Protein AF-A0A3B8W666-F1 (afdb_monomer_lite)

Secondary structure (DSSP, 8-state):
--------S--EEEEEEEE-SSS-EEEEEEEEEEE-TT-TTEEEEEEEEEEEE--SS--TTS--SEEEEEEEEEEEEEEE-SSS-TT-EEEEEEEEEEEE--STTS--EEEEEEEEEEEEEETTTEEEEEEEEEEEE--TT-SSPPSSGGGGEEEEEEEEEEEEE-

Foldseek 3Di:
DDPPQPPDFWWKWKWWWDADPVFGWIKTKIKIKTARPPDLFKIKIWMWIWIATPHPCDDPLDQDRIKIKTKIKMKGAPDADPPPARQAHKIWIKIWIWIDDDDDPGFTGTKIKIKTWGWDDDPNWKIKIFIWIKMFDQRPVDPDGDPDSSSRTDRDDGGIMIITID

pLDDT: mean 70.95, std 16.14, range [23.66, 93.44]

Sequence (166 aa):
MQYGFTQSGDKIIKLNLYPHFSNPGITIGLEFEKSLGRTIKFSQATRIEYRTITSENPSDNFFGQQNLCLGYAVKYYPFRKQSGKKFQGVFVGIMPSYFVKVRSQYRYGPAIGIPAGYQFVLKSRLTLSLEYTVTFMQNVNNAIPPSNPSDRYFDLFKGFRIGYRF

Structure (mmCIF, N/CA/C/O backbone):
data_AF-A0A3B8W666-F1
#
_entry.id   AF-A0A3B8W666-F1
#
loop_
_atom_site.group_PDB
_atom_site.id
_atom_site.type_symbol
_atom_site.label_atom_id
_atom_site.label_alt_id
_atom_site.label_comp_id
_atom_site.label_asym_id
_atom_site.label_entity_id
_atom_site.label_seq_id
_atom_site.pdbx_PDB_ins_code
_atom_site.Cartn_x
_atom_site.Cartn_y
_atom_site.Cartn_z
_atom_site.occupancy
_atom_site.B_iso_or_equiv
_atom_site.auth_seq_id
_atom_site.auth_comp_id
_atom_site.auth_asym_id
_atom_site.auth_atom_id
_atom_site.pdbx_PDB_model_num
ATOM 1 N N . MET A 1 1 ? -29.722 -11.198 -8.793 1.00 31.55 1 MET A N 1
ATOM 2 C CA . MET A 1 1 ? -28.719 -11.041 -7.716 1.00 31.55 1 MET A CA 1
ATOM 3 C C . MET A 1 1 ? -27.892 -9.808 -8.015 1.00 31.55 1 MET A C 1
ATOM 5 O O . MET A 1 1 ? -27.168 -9.799 -8.999 1.00 31.55 1 MET A O 1
ATOM 9 N N . GLN A 1 2 ? -28.052 -8.749 -7.230 1.00 23.66 2 GLN A N 1
ATOM 10 C CA . GLN A 1 2 ? -27.297 -7.512 -7.394 1.00 23.66 2 GLN A CA 1
ATOM 11 C C . GLN A 1 2 ? -26.172 -7.540 -6.355 1.00 23.66 2 GLN A C 1
ATOM 13 O O . GLN A 1 2 ? -26.424 -7.341 -5.170 1.00 23.66 2 GLN A O 1
ATOM 18 N N . TYR A 1 3 ? -24.936 -7.831 -6.772 1.00 31.38 3 TYR A N 1
ATOM 19 C CA . TYR A 1 3 ? -23.747 -7.667 -5.924 1.00 31.38 3 TYR A CA 1
ATOM 20 C C . TYR A 1 3 ? -23.419 -6.171 -5.803 1.00 31.38 3 TYR A C 1
ATOM 22 O O . TYR A 1 3 ? -22.391 -5.684 -6.263 1.00 31.38 3 TYR A O 1
ATOM 30 N N . GLY A 1 4 ? -24.344 -5.411 -5.220 1.00 25.20 4 GLY A N 1
ATOM 31 C CA . GLY A 1 4 ? -24.111 -4.036 -4.817 1.00 25.20 4 GLY A CA 1
ATOM 32 C C . GLY A 1 4 ? -23.360 -4.061 -3.497 1.00 25.20 4 GLY A C 1
ATOM 33 O O . GLY A 1 4 ? -23.961 -4.295 -2.451 1.00 25.20 4 GLY A O 1
ATOM 34 N N . PHE A 1 5 ? -22.046 -3.841 -3.528 1.00 33.50 5 PHE A N 1
ATOM 35 C CA . PHE A 1 5 ? -21.281 -3.550 -2.319 1.00 33.50 5 PHE A CA 1
ATOM 36 C C . PHE A 1 5 ? -21.893 -2.307 -1.661 1.00 33.50 5 PHE A C 1
ATOM 38 O O . PHE A 1 5 ? -21.611 -1.181 -2.066 1.00 33.50 5 PHE A O 1
ATOM 45 N N . THR A 1 6 ? -22.757 -2.512 -0.665 1.00 32.69 6 THR A N 1
ATOM 46 C CA . THR A 1 6 ? -23.448 -1.452 0.073 1.00 32.69 6 THR A CA 1
ATOM 47 C C . THR A 1 6 ? -22.440 -0.419 0.563 1.00 32.69 6 THR A C 1
ATOM 49 O O . THR A 1 6 ? -21.536 -0.717 1.347 1.00 32.69 6 THR A O 1
ATOM 52 N N . GLN A 1 7 ? -22.595 0.802 0.060 1.00 40.97 7 GLN A N 1
ATOM 53 C CA . GLN A 1 7 ? -21.689 1.934 0.211 1.00 40.97 7 GLN A CA 1
ATOM 54 C C . GLN A 1 7 ? -21.959 2.684 1.528 1.00 40.97 7 GLN A C 1
ATOM 56 O O . GLN A 1 7 ? -22.174 3.890 1.536 1.00 40.97 7 GLN A O 1
ATOM 61 N N . SER A 1 8 ? -21.978 1.966 2.652 1.00 36.72 8 SER A N 1
ATOM 62 C CA . SER A 1 8 ? -22.285 2.526 3.973 1.00 36.72 8 SER A CA 1
ATOM 63 C C . SER A 1 8 ? -21.222 2.097 4.981 1.00 36.72 8 SER A C 1
ATOM 65 O O . SER A 1 8 ? -21.176 0.951 5.429 1.00 36.72 8 SER A O 1
ATOM 67 N N . GLY A 1 9 ? -20.305 3.010 5.289 1.00 52.88 9 GLY A N 1
ATOM 68 C CA . GLY A 1 9 ? -19.257 2.804 6.279 1.00 52.88 9 GLY A CA 1
ATOM 69 C C . GLY A 1 9 ? -18.258 3.952 6.290 1.00 52.88 9 GLY A C 1
ATOM 70 O O . GLY A 1 9 ? -17.999 4.557 5.252 1.00 52.88 9 GLY A O 1
ATOM 71 N N . ASP A 1 10 ? -17.716 4.228 7.476 1.00 61.62 10 ASP A N 1
ATOM 72 C CA . ASP A 1 10 ? -16.641 5.191 7.714 1.00 61.62 10 ASP A CA 1
ATOM 73 C C . ASP A 1 10 ? -15.539 5.082 6.657 1.00 61.62 10 ASP A C 1
ATOM 75 O O . ASP A 1 10 ? -14.984 3.996 6.448 1.00 61.62 10 ASP A O 1
ATOM 79 N N . LYS A 1 11 ? -15.230 6.205 6.007 1.00 71.31 11 LYS A N 1
ATOM 80 C CA . LYS A 1 11 ? -14.199 6.295 4.972 1.00 71.31 11 LYS A CA 1
ATOM 81 C C . LYS A 1 11 ? -12.952 6.932 5.567 1.00 71.31 11 LYS A C 1
ATOM 83 O O . LYS A 1 11 ? -13.031 7.974 6.217 1.00 71.31 11 LYS A O 1
ATOM 88 N N . ILE A 1 12 ? -11.800 6.322 5.325 1.00 75.50 12 ILE A N 1
ATOM 89 C CA . ILE A 1 12 ? -10.497 6.894 5.663 1.00 75.50 12 ILE A CA 1
ATOM 90 C C . ILE A 1 12 ? -9.797 7.240 4.357 1.00 75.50 12 ILE A C 1
ATOM 92 O O . ILE A 1 12 ? -9.604 6.366 3.514 1.00 75.50 12 ILE A O 1
ATOM 96 N N . ILE A 1 13 ? -9.406 8.502 4.209 1.00 81.94 13 ILE A N 1
ATOM 97 C CA . ILE A 1 13 ? -8.508 8.938 3.142 1.00 81.94 13 ILE A CA 1
ATOM 98 C C . ILE A 1 13 ? -7.113 9.023 3.745 1.00 81.94 13 ILE A C 1
ATOM 100 O O . ILE A 1 13 ? -6.913 9.742 4.725 1.00 81.94 13 ILE A O 1
ATOM 104 N N . LYS A 1 14 ? -6.152 8.281 3.196 1.00 81.25 14 LYS A N 1
ATOM 105 C CA . LYS A 1 14 ? -4.755 8.325 3.634 1.00 81.25 14 LYS A CA 1
ATOM 106 C C . LYS A 1 14 ? -3.869 8.920 2.561 1.00 81.25 14 LYS A C 1
ATOM 108 O O . LYS A 1 14 ? -3.981 8.559 1.393 1.00 81.25 14 LYS A O 1
ATOM 113 N N . LEU A 1 15 ? -2.988 9.801 3.008 1.00 79.50 15 LEU A N 1
ATOM 114 C CA . LEU A 1 15 ? -1.837 10.289 2.283 1.00 79.50 15 LEU A CA 1
ATOM 115 C C . LEU A 1 15 ? -0.629 9.455 2.702 1.00 79.50 15 LEU A C 1
ATOM 117 O O . LEU A 1 15 ? -0.295 9.326 3.884 1.00 79.50 15 LEU A O 1
ATOM 121 N N . ASN A 1 16 ? 0.026 8.881 1.707 1.00 71.94 16 ASN A N 1
ATOM 122 C CA . ASN A 1 16 ? 1.246 8.119 1.887 1.00 71.94 16 ASN A CA 1
ATOM 123 C C . ASN A 1 16 ? 2.393 9.018 1.448 1.00 71.94 16 ASN A C 1
ATOM 125 O O . ASN A 1 16 ? 2.387 9.482 0.310 1.00 71.94 16 ASN A O 1
ATOM 129 N N . LEU A 1 17 ? 3.352 9.257 2.338 1.00 67.44 17 LEU A N 1
ATOM 130 C CA . LEU A 1 17 ? 4.607 9.915 2.007 1.00 67.44 17 LEU A CA 1
ATOM 131 C C . LEU A 1 17 ? 5.723 9.016 2.510 1.00 67.44 17 LEU A C 1
ATOM 133 O O . LEU A 1 17 ? 5.858 8.814 3.718 1.00 67.44 17 LEU A O 1
ATOM 137 N N . TYR A 1 18 ? 6.500 8.455 1.594 1.00 68.00 18 TYR A N 1
ATOM 138 C CA . TYR A 1 18 ? 7.610 7.598 1.979 1.00 68.00 18 TYR A CA 1
ATOM 139 C C . TYR A 1 18 ? 8.913 8.014 1.307 1.00 68.00 18 TYR A C 1
ATOM 141 O O . TYR A 1 18 ? 9.021 7.864 0.087 1.00 68.00 18 TYR A O 1
ATOM 149 N N . PRO A 1 19 ? 9.898 8.501 2.083 1.00 60.84 19 PRO A N 1
ATOM 150 C CA . PRO A 1 19 ? 11.265 8.616 1.611 1.00 60.84 19 PRO A CA 1
ATOM 151 C C . PRO A 1 19 ? 11.920 7.229 1.565 1.00 60.84 19 PRO A C 1
ATOM 153 O O . PRO A 1 19 ? 11.949 6.495 2.555 1.00 60.84 19 PRO A O 1
ATOM 156 N N . HIS A 1 20 ? 12.466 6.871 0.407 1.00 57.78 20 HIS A N 1
ATOM 157 C CA . HIS A 1 20 ? 13.279 5.669 0.239 1.00 57.78 20 HIS A CA 1
ATOM 158 C C . HIS A 1 20 ? 14.722 6.009 0.646 1.00 57.78 20 HIS A C 1
ATOM 160 O O . HIS A 1 20 ? 15.407 6.735 -0.063 1.00 57.78 20 HIS A O 1
ATOM 166 N N . PHE A 1 21 ? 15.190 5.527 1.801 1.00 52.78 21 PHE A N 1
ATOM 167 C CA . PHE A 1 21 ? 16.521 5.900 2.320 1.00 52.78 21 PHE A CA 1
ATOM 168 C C . PHE A 1 21 ? 17.678 5.127 1.678 1.00 52.78 21 PHE A C 1
ATOM 170 O O . PHE A 1 21 ? 18.767 5.665 1.534 1.00 52.78 21 PHE A O 1
ATOM 177 N N . SER A 1 22 ? 17.452 3.874 1.276 1.00 53.72 22 SER A N 1
ATOM 178 C CA . SER A 1 22 ? 18.469 3.058 0.598 1.00 53.72 22 SER A CA 1
ATOM 179 C C . SER A 1 22 ? 18.612 3.386 -0.890 1.00 53.72 22 SER A C 1
ATOM 181 O O . SER A 1 22 ? 19.630 3.063 -1.485 1.00 53.72 22 SER A O 1
ATOM 183 N N . ASN A 1 23 ? 17.600 4.018 -1.491 1.00 55.94 23 ASN A N 1
ATOM 184 C CA . ASN A 1 23 ? 17.611 4.508 -2.868 1.00 55.94 23 ASN A CA 1
ATOM 185 C C . ASN A 1 23 ? 16.819 5.815 -2.883 1.00 55.94 23 ASN A C 1
ATOM 187 O O . ASN A 1 23 ? 15.592 5.724 -2.854 1.00 55.94 23 ASN A O 1
ATOM 191 N N . PRO A 1 24 ? 17.469 6.994 -2.872 1.00 61.41 24 PRO A N 1
ATOM 192 C CA . PRO A 1 24 ? 16.786 8.266 -2.660 1.00 61.41 24 PRO A CA 1
ATOM 193 C C . PRO A 1 24 ? 15.604 8.398 -3.620 1.00 61.41 24 PRO A C 1
ATOM 195 O O . PRO A 1 24 ? 15.706 8.103 -4.810 1.00 61.41 24 PRO A O 1
ATOM 198 N N . GLY A 1 25 ? 14.441 8.735 -3.077 1.00 67.88 25 GLY A N 1
ATOM 199 C CA . GLY A 1 25 ? 13.186 8.724 -3.813 1.00 67.88 25 GLY A CA 1
ATOM 200 C C . GLY A 1 25 ? 12.000 8.981 -2.902 1.00 67.88 25 GLY A C 1
ATOM 201 O O . GLY A 1 25 ? 12.114 8.899 -1.677 1.00 67.88 25 GLY A O 1
ATOM 202 N N . ILE A 1 26 ? 10.847 9.262 -3.501 1.00 72.19 26 ILE A N 1
ATOM 203 C CA . ILE A 1 26 ? 9.604 9.499 -2.775 1.00 72.19 26 ILE A CA 1
ATOM 204 C C . ILE A 1 26 ? 8.464 8.684 -3.378 1.00 72.19 26 ILE A C 1
ATOM 206 O O . ILE A 1 26 ? 8.294 8.612 -4.596 1.00 72.19 26 ILE A O 1
ATOM 210 N N . THR A 1 27 ? 7.673 8.056 -2.515 1.00 75.38 27 THR A N 1
ATOM 211 C CA . THR A 1 27 ? 6.349 7.554 -2.886 1.00 75.38 27 THR A CA 1
ATOM 212 C C . THR A 1 27 ? 5.305 8.496 -2.323 1.00 75.38 27 THR A C 1
ATOM 214 O O . THR A 1 27 ? 5.276 8.733 -1.114 1.00 75.38 27 THR A O 1
ATOM 217 N N . ILE A 1 28 ? 4.448 8.999 -3.205 1.00 81.12 28 ILE A N 1
ATOM 218 C CA . ILE A 1 28 ? 3.249 9.752 -2.854 1.00 81.12 28 ILE A CA 1
ATOM 219 C C . ILE A 1 28 ? 2.059 8.883 -3.223 1.00 81.12 28 ILE A C 1
ATOM 221 O O . ILE A 1 28 ? 1.988 8.356 -4.332 1.00 81.12 28 ILE A O 1
ATOM 225 N N . GLY A 1 29 ? 1.120 8.711 -2.302 1.00 82.81 29 GLY A N 1
ATOM 226 C CA . GLY A 1 29 ? -0.045 7.886 -2.575 1.00 82.81 29 GLY A CA 1
ATOM 227 C C . GLY A 1 29 ? -1.304 8.347 -1.877 1.00 82.81 29 GLY A C 1
ATOM 228 O O . GLY A 1 29 ? -1.257 9.009 -0.841 1.00 82.81 29 GLY A O 1
ATOM 229 N N . LEU A 1 30 ? -2.426 7.953 -2.464 1.00 86.44 30 LEU A N 1
ATOM 230 C CA . LEU A 1 30 ? -3.766 8.120 -1.933 1.00 86.44 30 LEU A CA 1
ATOM 231 C C . LEU A 1 30 ? -4.374 6.742 -1.685 1.00 86.44 30 LEU A C 1
ATOM 233 O O . LEU A 1 30 ? -4.376 5.887 -2.570 1.00 86.44 30 LEU A O 1
ATOM 237 N N . GLU A 1 31 ? -4.909 6.531 -0.487 1.00 86.88 31 GLU A N 1
ATOM 238 C CA . GLU A 1 31 ? -5.667 5.333 -0.124 1.00 86.88 31 GLU A CA 1
ATOM 239 C C . GLU A 1 31 ? -7.059 5.717 0.373 1.00 86.88 31 GLU A C 1
ATOM 241 O O . GLU A 1 31 ? -7.192 6.505 1.304 1.00 86.88 31 GLU A O 1
ATOM 246 N N . PHE A 1 32 ? -8.090 5.107 -0.204 1.00 87.69 32 PHE A N 1
ATOM 247 C CA . PHE A 1 32 ? -9.481 5.243 0.217 1.00 87.69 32 PHE A CA 1
ATOM 248 C C . PHE A 1 32 ? -9.937 3.938 0.856 1.00 87.69 32 PHE A C 1
ATOM 250 O O . PHE A 1 32 ? -10.336 3.013 0.150 1.00 87.69 32 PHE A O 1
ATOM 257 N N . GLU A 1 33 ? -9.862 3.853 2.180 1.00 87.19 33 GLU A N 1
ATOM 258 C CA . GLU A 1 33 ? -10.193 2.656 2.951 1.00 87.19 33 GLU A CA 1
ATOM 259 C C . GLU A 1 33 ? -11.608 2.731 3.541 1.00 87.19 33 GLU A C 1
ATOM 261 O O . GLU A 1 33 ? -12.023 3.758 4.081 1.00 87.19 33 GLU A O 1
ATOM 266 N N . LYS A 1 34 ? -12.349 1.623 3.459 1.00 85.62 34 LYS A N 1
ATOM 267 C CA . LYS A 1 34 ? -13.686 1.448 4.048 1.00 85.62 34 LYS A CA 1
ATOM 268 C C . LYS A 1 34 ? -13.855 0.038 4.614 1.00 85.62 34 LYS A C 1
ATOM 270 O O . LYS A 1 34 ? -13.136 -0.884 4.233 1.00 85.62 34 LYS A O 1
ATOM 275 N N . SER A 1 35 ? -14.848 -0.167 5.481 1.00 80.56 35 SER A N 1
ATOM 276 C CA . SER A 1 35 ? -15.186 -1.513 5.979 1.00 80.56 35 SER A CA 1
ATOM 277 C C . SER A 1 35 ? -15.739 -2.382 4.862 1.00 80.56 35 SER A C 1
ATOM 279 O O . SER A 1 35 ? -16.450 -1.904 3.971 1.00 80.56 35 SER A O 1
ATOM 281 N N . LEU A 1 36 ? -15.438 -3.675 4.925 1.00 77.38 36 LEU A N 1
ATOM 282 C CA . LEU A 1 36 ? -16.082 -4.668 4.080 1.00 77.38 36 LEU A CA 1
ATOM 283 C C . LEU A 1 36 ? -17.266 -5.283 4.839 1.00 77.38 36 LEU A C 1
ATOM 285 O O . LEU A 1 36 ? -17.094 -6.068 5.769 1.00 77.38 36 LEU A O 1
ATOM 289 N N . GLY A 1 37 ? -18.481 -4.897 4.445 1.00 66.12 37 GLY A N 1
ATOM 290 C CA . GLY A 1 37 ? -19.715 -5.359 5.081 1.00 66.12 37 GLY A CA 1
ATOM 291 C C . GLY A 1 37 ? -19.857 -4.897 6.536 1.00 66.12 37 GLY A C 1
ATOM 292 O O . GLY A 1 37 ? -19.313 -3.871 6.944 1.00 66.12 37 GLY A O 1
ATOM 293 N N . ARG A 1 38 ? -20.613 -5.667 7.329 1.00 61.16 38 ARG A N 1
ATOM 294 C CA . ARG A 1 38 ? -20.821 -5.409 8.769 1.00 61.16 38 ARG A CA 1
ATOM 295 C C . ARG A 1 38 ? -19.648 -5.896 9.632 1.00 61.16 38 ARG A C 1
ATOM 297 O O . ARG A 1 38 ? -19.584 -5.593 10.822 1.00 61.16 38 ARG A O 1
ATOM 304 N N . THR A 1 39 ? -18.715 -6.646 9.046 1.00 61.03 39 THR A N 1
ATOM 305 C CA . THR A 1 39 ? -17.632 -7.320 9.761 1.00 61.03 39 THR A CA 1
ATOM 306 C C . THR A 1 39 ? -16.470 -6.361 9.995 1.00 61.03 39 THR A C 1
ATOM 308 O O . THR A 1 39 ? -15.723 -6.007 9.090 1.00 61.03 39 THR A O 1
ATOM 311 N N . ILE A 1 40 ? -16.262 -5.970 11.251 1.00 68.38 40 ILE A N 1
ATOM 312 C CA . ILE A 1 40 ? -15.282 -4.937 11.639 1.00 68.38 40 ILE A CA 1
ATOM 313 C C . ILE A 1 40 ? -13.817 -5.410 11.475 1.00 68.38 40 ILE A C 1
ATOM 315 O O . ILE A 1 40 ? -12.881 -4.640 11.680 1.00 68.38 40 ILE A O 1
ATOM 319 N N . LYS A 1 41 ? -13.605 -6.682 11.112 1.00 82.12 41 LYS A N 1
ATOM 320 C CA . LYS A 1 41 ? -12.280 -7.284 10.910 1.00 82.12 41 LYS A CA 1
ATOM 321 C C . LYS A 1 41 ? -11.738 -7.121 9.491 1.00 82.12 41 LYS A C 1
ATOM 323 O O . LYS A 1 41 ? -10.554 -7.370 9.302 1.00 82.12 41 LYS A O 1
ATOM 328 N N . PHE A 1 42 ? -12.566 -6.725 8.524 1.00 85.69 42 PHE A N 1
ATOM 329 C CA . PHE A 1 42 ? -12.148 -6.585 7.132 1.00 85.69 42 PHE A CA 1
ATOM 330 C C . PHE A 1 42 ? -12.303 -5.147 6.638 1.00 85.69 42 PHE A C 1
ATOM 332 O O . PHE A 1 42 ? -13.338 -4.505 6.852 1.00 85.69 42 PHE A O 1
ATOM 339 N N . SER A 1 43 ? -11.282 -4.654 5.944 1.00 87.06 43 SER A N 1
ATOM 340 C CA . SER A 1 43 ? -11.335 -3.418 5.170 1.00 87.06 43 SER A CA 1
ATOM 341 C C . SER A 1 43 ? -11.061 -3.697 3.698 1.00 87.06 43 SER A C 1
ATOM 343 O O . SER A 1 43 ? -10.442 -4.694 3.329 1.00 87.06 43 SER A O 1
ATOM 345 N N . GLN A 1 44 ? -11.555 -2.803 2.855 1.00 89.12 44 GLN A N 1
ATOM 346 C CA . GLN A 1 44 ? -11.235 -2.720 1.438 1.00 89.12 44 GLN A CA 1
ATOM 347 C C . GLN A 1 44 ? -10.710 -1.309 1.167 1.00 89.12 44 GLN A C 1
ATOM 349 O O . GLN A 1 44 ? -11.250 -0.342 1.713 1.00 89.12 44 GLN A O 1
ATOM 354 N N . ALA A 1 45 ? -9.675 -1.179 0.345 1.00 88.12 45 ALA A N 1
ATOM 355 C CA . ALA A 1 45 ? -9.031 0.092 0.077 1.00 88.12 45 ALA A CA 1
ATOM 356 C C . ALA A 1 45 ? -8.667 0.246 -1.400 1.00 88.12 45 ALA A C 1
ATOM 358 O O . ALA A 1 45 ? -7.984 -0.603 -1.961 1.00 88.12 45 ALA A O 1
ATOM 359 N N . THR A 1 46 ? -9.082 1.343 -2.029 1.00 90.00 46 THR A N 1
ATOM 360 C CA . THR A 1 46 ? -8.567 1.723 -3.358 1.00 90.00 46 THR A CA 1
ATOM 361 C C . THR A 1 46 ? -7.297 2.538 -3.179 1.00 90.00 46 THR A C 1
ATOM 363 O O . THR A 1 46 ? -7.270 3.430 -2.333 1.00 90.00 46 THR A O 1
ATOM 366 N N . ARG A 1 47 ? -6.250 2.227 -3.941 1.00 88.31 47 ARG A N 1
ATOM 367 C CA . ARG A 1 47 ? -4.919 2.823 -3.813 1.00 88.31 47 ARG A CA 1
ATOM 368 C C . ARG A 1 47 ? -4.428 3.354 -5.148 1.00 88.31 47 ARG A C 1
ATOM 370 O O . ARG A 1 47 ? -4.527 2.672 -6.165 1.00 88.31 47 ARG A O 1
ATOM 377 N N . ILE A 1 48 ? -3.863 4.550 -5.106 1.00 87.25 48 ILE A N 1
ATOM 378 C CA . ILE A 1 48 ? -3.129 5.162 -6.209 1.00 87.25 48 ILE A CA 1
ATOM 379 C C . ILE A 1 48 ? -1.787 5.574 -5.631 1.00 87.25 48 ILE A C 1
ATOM 381 O O . ILE A 1 48 ? -1.743 6.389 -4.712 1.00 87.25 48 ILE A O 1
ATOM 385 N N . GLU A 1 49 ? -0.702 4.993 -6.120 1.00 83.12 49 GLU A N 1
ATOM 386 C CA . GLU A 1 49 ? 0.639 5.242 -5.596 1.00 83.12 49 GLU A CA 1
ATOM 387 C C . GLU A 1 49 ? 1.561 5.625 -6.748 1.00 83.12 49 GLU A C 1
ATOM 389 O O . GLU A 1 49 ? 1.758 4.861 -7.689 1.00 83.12 49 GLU A O 1
ATOM 394 N N . TYR A 1 50 ? 2.121 6.827 -6.672 1.00 80.69 50 TYR A N 1
ATOM 395 C CA . TYR A 1 50 ? 3.142 7.310 -7.582 1.00 80.69 50 TYR A CA 1
ATOM 396 C C . TYR A 1 50 ? 4.498 7.248 -6.888 1.00 80.69 50 TYR A C 1
ATOM 398 O O . TYR A 1 50 ? 4.696 7.814 -5.810 1.00 80.69 50 TYR A O 1
ATOM 406 N N . ARG A 1 51 ? 5.441 6.540 -7.499 1.00 75.44 51 ARG A N 1
ATOM 407 C CA . ARG A 1 51 ? 6.806 6.373 -7.009 1.00 75.44 51 ARG A CA 1
ATOM 408 C C . ARG A 1 51 ? 7.762 7.086 -7.943 1.00 75.44 51 ARG A C 1
ATOM 410 O O . ARG A 1 51 ? 7.690 6.884 -9.151 1.00 75.44 51 ARG A O 1
ATOM 417 N N . THR A 1 52 ? 8.696 7.829 -7.366 1.00 74.25 52 THR A N 1
ATOM 418 C CA . THR A 1 52 ? 9.883 8.319 -8.061 1.00 74.25 52 THR A CA 1
ATOM 419 C C . THR A 1 52 ? 11.136 7.905 -7.297 1.00 74.25 52 THR A C 1
ATOM 421 O O . THR A 1 52 ? 11.186 8.022 -6.073 1.00 74.25 52 THR A O 1
ATOM 424 N N . ILE A 1 53 ? 12.141 7.410 -8.008 1.00 67.50 53 ILE A N 1
ATOM 425 C CA . ILE A 1 53 ? 13.477 7.097 -7.496 1.00 67.50 53 ILE A CA 1
ATOM 426 C C . ILE A 1 53 ? 14.452 8.017 -8.221 1.00 67.50 53 ILE A C 1
ATOM 428 O O . ILE A 1 53 ? 14.436 8.094 -9.446 1.00 67.50 53 ILE A O 1
ATOM 432 N N . THR A 1 54 ? 15.275 8.729 -7.462 1.00 60.66 54 THR A N 1
ATOM 433 C CA . THR A 1 54 ? 16.245 9.717 -7.950 1.00 60.66 54 THR A CA 1
ATOM 434 C C . THR A 1 54 ? 17.671 9.163 -8.010 1.00 60.66 54 THR A C 1
ATOM 436 O O . THR A 1 54 ? 18.611 9.940 -8.098 1.00 60.66 54 THR A O 1
ATOM 439 N N . SER A 1 55 ? 17.862 7.840 -7.926 1.00 55.75 55 SER A N 1
ATOM 440 C CA . SER A 1 55 ? 19.197 7.233 -8.037 1.00 55.75 55 SER A CA 1
ATOM 441 C C . SER A 1 55 ? 19.757 7.379 -9.457 1.00 55.75 55 SER A C 1
ATOM 443 O O . SER A 1 55 ? 19.073 7.038 -10.424 1.00 55.75 55 SER A O 1
ATOM 445 N N . GLU A 1 56 ? 21.009 7.836 -9.561 1.00 49.44 56 GLU A N 1
ATOM 446 C CA . GLU A 1 56 ? 21.771 7.952 -10.817 1.00 49.44 56 GLU A CA 1
ATOM 447 C C . GLU A 1 56 ? 22.149 6.583 -11.406 1.00 49.44 56 GLU A C 1
ATOM 449 O O . GLU A 1 56 ? 22.286 6.456 -12.617 1.00 49.44 56 GLU A O 1
ATOM 454 N N . ASN A 1 57 ? 22.219 5.542 -10.568 1.00 47.44 57 ASN A N 1
ATOM 455 C CA . ASN A 1 57 ? 22.403 4.147 -10.972 1.00 47.44 57 ASN A CA 1
ATOM 456 C C . ASN A 1 57 ? 21.224 3.310 -10.458 1.00 47.44 57 ASN A C 1
ATOM 458 O O . ASN A 1 57 ? 21.334 2.658 -9.412 1.00 47.44 57 ASN A O 1
ATOM 462 N N . PRO A 1 58 ? 20.055 3.341 -11.123 1.00 49.91 58 PRO A N 1
ATOM 463 C CA . PRO A 1 58 ? 19.015 2.369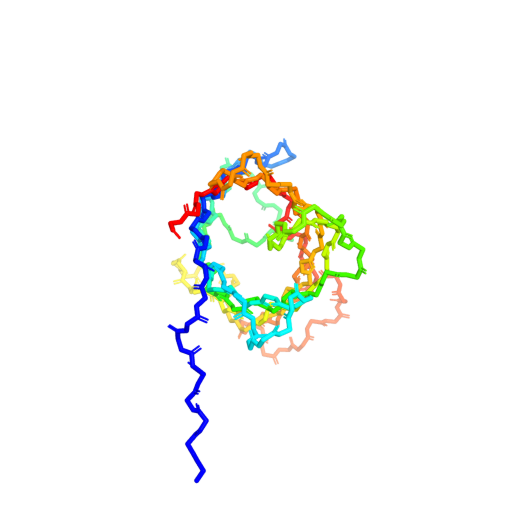 -10.830 1.00 49.91 58 PRO A CA 1
ATOM 464 C C . PRO A 1 58 ? 19.587 0.992 -11.178 1.00 49.91 58 PRO A C 1
ATOM 466 O O . PRO A 1 58 ? 19.914 0.735 -12.331 1.00 49.91 58 PRO A O 1
ATOM 469 N N . SER A 1 59 ? 19.767 0.115 -10.189 1.00 48.28 59 SER A N 1
ATOM 470 C CA . SER A 1 59 ? 20.166 -1.263 -10.482 1.00 48.28 59 SER A CA 1
ATOM 471 C C . SER A 1 59 ? 19.136 -1.913 -11.416 1.00 48.28 59 SER A C 1
ATOM 473 O O . SER A 1 59 ? 17.952 -1.582 -11.356 1.00 48.28 59 SER A O 1
ATOM 475 N N . ASP A 1 60 ? 19.542 -2.875 -12.246 1.00 45.50 60 ASP A N 1
ATOM 476 C CA . ASP A 1 60 ? 18.634 -3.586 -13.173 1.00 45.50 60 ASP A CA 1
ATOM 477 C C . ASP A 1 60 ? 17.468 -4.312 -12.458 1.00 45.50 60 ASP A C 1
ATOM 479 O O . ASP A 1 60 ? 16.443 -4.670 -13.056 1.00 45.50 60 ASP A O 1
ATOM 483 N N . ASN A 1 61 ? 17.601 -4.478 -11.138 1.00 44.62 61 ASN A N 1
ATOM 484 C CA . ASN A 1 61 ? 16.602 -5.030 -10.228 1.00 44.62 61 ASN A CA 1
ATOM 485 C C . ASN A 1 61 ? 15.596 -3.988 -9.716 1.00 44.62 61 ASN A C 1
ATOM 487 O O . ASN A 1 61 ? 14.696 -4.332 -8.947 1.00 44.62 61 ASN A O 1
ATOM 491 N N . PHE A 1 62 ? 15.720 -2.719 -10.107 1.00 50.97 62 PHE A N 1
ATOM 492 C CA . PHE A 1 62 ? 14.808 -1.679 -9.670 1.00 50.97 62 PHE A CA 1
ATOM 493 C C . PHE A 1 62 ? 13.579 -1.574 -10.564 1.00 50.97 62 PHE A C 1
ATOM 495 O O . PHE A 1 62 ? 13.621 -1.465 -11.790 1.00 50.97 62 PHE A O 1
ATOM 502 N N . PHE A 1 63 ? 12.438 -1.556 -9.893 1.00 52.72 63 PHE A N 1
ATOM 503 C CA . PHE A 1 63 ? 11.157 -1.212 -10.467 1.00 52.72 63 PHE A CA 1
ATOM 504 C C . PHE A 1 63 ? 11.197 0.274 -10.857 1.00 52.72 63 PHE A C 1
ATOM 506 O O . PHE A 1 63 ? 11.035 1.093 -9.964 1.00 52.72 63 PHE A O 1
ATOM 513 N N . GLY A 1 64 ? 11.490 0.572 -12.136 1.00 54.16 64 GLY A N 1
ATOM 514 C CA . GLY A 1 64 ? 11.623 1.869 -12.841 1.00 54.16 64 GLY A CA 1
ATOM 515 C C . GLY A 1 64 ? 11.753 3.193 -12.061 1.00 54.16 64 GLY A C 1
ATOM 516 O O . GLY A 1 64 ? 11.107 3.416 -11.046 1.00 54.16 64 GLY A O 1
ATOM 517 N N . GLN A 1 65 ? 12.508 4.162 -12.589 1.00 60.75 65 GLN A N 1
ATOM 518 C CA . GLN A 1 65 ? 12.682 5.467 -11.922 1.00 60.75 65 GLN A CA 1
ATOM 519 C C . GLN A 1 65 ? 11.357 6.178 -11.613 1.00 60.75 65 GLN A C 1
ATOM 521 O O . GLN A 1 65 ? 11.288 6.924 -10.641 1.00 60.75 65 GLN A O 1
ATOM 526 N N . 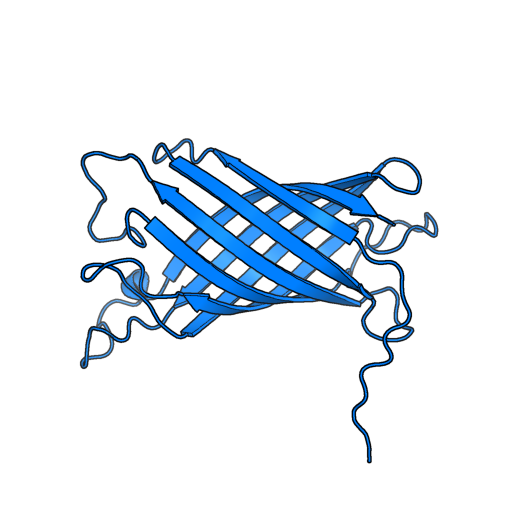GLN A 1 66 ? 10.302 5.937 -12.399 1.00 67.88 66 GLN A N 1
ATOM 527 C CA . GLN A 1 66 ? 8.957 6.446 -12.142 1.00 67.88 66 GLN A CA 1
ATOM 528 C C . GLN A 1 66 ? 7.915 5.364 -12.391 1.00 67.88 66 GLN A C 1
ATOM 530 O O . GLN A 1 66 ? 7.909 4.746 -13.453 1.00 67.88 66 GLN A O 1
ATOM 535 N N . ASN A 1 67 ? 7.018 5.149 -11.429 1.00 74.44 67 ASN A N 1
ATOM 536 C CA . ASN A 1 67 ? 5.961 4.151 -11.553 1.00 74.44 67 ASN A CA 1
ATOM 537 C C . ASN A 1 67 ? 4.656 4.625 -10.934 1.00 74.44 67 ASN A C 1
ATOM 539 O O . ASN A 1 67 ? 4.634 5.125 -9.810 1.00 74.44 67 ASN A O 1
ATOM 543 N N . LEU A 1 68 ? 3.565 4.402 -11.663 1.00 82.31 68 LEU A N 1
ATOM 544 C CA . LEU A 1 68 ? 2.208 4.580 -11.170 1.00 82.31 68 LEU A CA 1
ATOM 545 C C . LEU A 1 68 ? 1.594 3.203 -10.904 1.00 82.31 68 LEU A C 1
ATOM 547 O O . LEU A 1 68 ? 1.457 2.391 -11.816 1.00 82.31 68 LEU A O 1
ATOM 551 N N . CYS A 1 69 ? 1.221 2.953 -9.656 1.00 84.06 69 CYS A N 1
ATOM 552 C CA . CYS A 1 69 ? 0.550 1.744 -9.202 1.00 84.06 69 CYS A CA 1
ATOM 553 C C . CYS A 1 69 ? -0.914 2.061 -8.898 1.00 84.06 69 CYS A C 1
ATOM 555 O O . CYS A 1 69 ? -1.217 2.957 -8.104 1.00 84.06 69 CYS A O 1
ATOM 557 N N . LEU A 1 70 ? -1.818 1.306 -9.514 1.00 89.88 70 LEU A N 1
ATOM 558 C CA . LEU A 1 70 ? -3.237 1.293 -9.182 1.00 89.88 70 LEU A CA 1
ATOM 559 C C . LEU A 1 70 ? -3.530 -0.017 -8.461 1.00 89.88 70 LEU A C 1
ATOM 561 O O . LEU A 1 70 ? -3.288 -1.085 -9.015 1.00 89.88 70 LEU A O 1
ATOM 565 N N . GLY A 1 71 ? -4.019 0.047 -7.228 1.00 90.25 71 GLY A N 1
ATOM 566 C CA . GLY A 1 71 ? -4.214 -1.130 -6.387 1.00 90.25 71 GLY A CA 1
ATOM 567 C C . GLY A 1 71 ? -5.583 -1.170 -5.730 1.00 90.25 71 GLY A C 1
ATOM 568 O O . GLY A 1 71 ? -6.177 -0.139 -5.411 1.00 90.25 71 GLY A O 1
ATOM 569 N N . TYR A 1 72 ? -6.063 -2.378 -5.469 1.00 91.50 72 TYR A N 1
ATOM 570 C CA . TYR A 1 72 ? -7.225 -2.611 -4.624 1.00 91.50 72 TYR A CA 1
ATOM 571 C C . TYR A 1 72 ? -6.839 -3.565 -3.500 1.00 91.50 72 TYR A C 1
ATOM 573 O O . TYR A 1 72 ? -6.601 -4.741 -3.737 1.00 91.50 72 TYR A O 1
ATOM 581 N N . ALA A 1 73 ? -6.741 -3.060 -2.275 1.00 90.31 73 ALA A N 1
ATOM 582 C CA . ALA A 1 73 ? -6.349 -3.841 -1.113 1.00 90.31 73 ALA A CA 1
ATOM 583 C C . ALA A 1 73 ? -7.573 -4.366 -0.359 1.00 90.31 73 ALA A C 1
ATOM 585 O O . ALA A 1 73 ? -8.516 -3.623 -0.104 1.00 90.31 73 ALA A O 1
ATOM 586 N N . VAL A 1 74 ? -7.521 -5.616 0.085 1.00 91.62 74 VAL A N 1
ATOM 587 C CA . VAL A 1 74 ? -8.410 -6.163 1.113 1.00 91.62 74 VAL A CA 1
ATOM 588 C C . VAL A 1 74 ? -7.548 -6.512 2.312 1.00 91.62 74 VAL A C 1
ATOM 590 O O . VAL A 1 74 ? -6.595 -7.279 2.177 1.00 91.62 74 VAL A O 1
ATOM 593 N N . LYS A 1 75 ? -7.860 -5.945 3.479 1.00 91.88 75 LYS A N 1
ATOM 594 C CA . LYS A 1 75 ? -7.085 -6.152 4.705 1.00 91.88 75 LYS A CA 1
ATOM 595 C C . LYS A 1 75 ? -7.927 -6.826 5.770 1.00 91.88 75 LYS A C 1
ATOM 597 O O . LYS A 1 75 ? -9.107 -6.526 5.939 1.00 91.88 75 LYS A O 1
ATOM 602 N N . TYR A 1 76 ? -7.283 -7.701 6.515 1.00 90.69 76 TYR A N 1
ATOM 603 C CA . TYR A 1 76 ? -7.800 -8.411 7.663 1.00 90.69 76 TYR A CA 1
ATOM 604 C C . TYR A 1 76 ? -7.061 -7.959 8.922 1.00 90.69 76 TYR A C 1
ATOM 606 O O . TYR A 1 76 ? -5.834 -7.897 8.934 1.00 90.69 76 TYR A 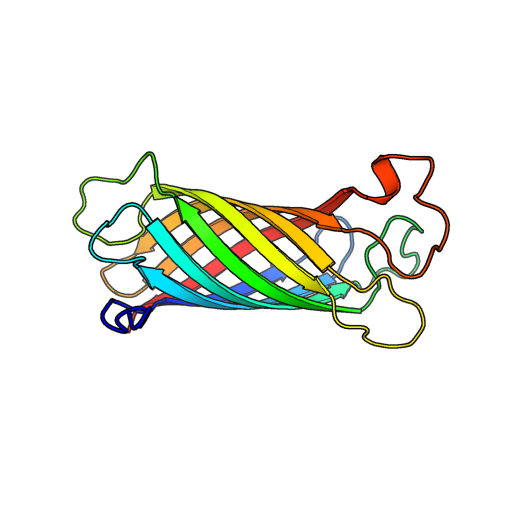O 1
ATOM 614 N N . TYR A 1 77 ? -7.810 -7.670 9.985 1.00 89.19 77 TYR A N 1
ATOM 615 C CA . TYR A 1 77 ? -7.303 -7.209 11.278 1.00 89.19 77 TYR A CA 1
ATOM 616 C C . TYR A 1 77 ? -7.475 -8.316 12.333 1.00 89.19 77 TYR A C 1
ATOM 618 O O . TYR A 1 77 ? -8.479 -8.306 13.058 1.00 89.19 77 TYR A O 1
ATOM 626 N N . PRO A 1 78 ? -6.542 -9.288 12.430 1.00 81.62 78 PRO A N 1
ATOM 627 C CA . PRO A 1 78 ? -6.656 -10.407 13.370 1.00 81.62 78 PRO A CA 1
ATOM 628 C C . PRO A 1 78 ? -6.639 -9.950 14.832 1.00 81.62 78 PRO A C 1
ATOM 630 O O . PRO A 1 78 ? -7.425 -10.436 15.643 1.00 81.62 78 PRO A O 1
ATOM 633 N N . PHE A 1 79 ? -5.780 -8.979 15.155 1.00 80.81 79 PHE A N 1
ATOM 634 C CA . PHE A 1 79 ? -5.550 -8.491 16.515 1.00 80.81 79 PHE A CA 1
ATOM 635 C C . PHE A 1 79 ? -5.967 -7.027 16.626 1.00 80.81 79 PHE A C 1
ATOM 637 O O . PHE A 1 79 ? -5.155 -6.100 16.539 1.00 80.81 79 PHE A O 1
ATOM 644 N N . ARG A 1 80 ? -7.275 -6.818 16.784 1.00 73.25 80 ARG A N 1
ATOM 645 C CA . ARG A 1 80 ? -7.864 -5.489 16.958 1.00 73.25 80 ARG A CA 1
ATOM 646 C C . ARG A 1 80 ? -7.854 -5.099 18.436 1.00 73.25 80 ARG A C 1
ATOM 648 O O . ARG A 1 80 ? -8.316 -5.866 19.277 1.00 73.25 80 ARG A O 1
ATOM 655 N N . LYS A 1 81 ? -7.417 -3.877 18.763 1.00 65.88 81 LYS A N 1
ATOM 656 C CA . LYS A 1 81 ? -7.629 -3.330 20.118 1.00 65.88 81 LYS A CA 1
ATOM 657 C C . LYS A 1 81 ? -9.135 -3.130 20.351 1.00 65.88 81 LYS A C 1
ATOM 659 O O . LYS A 1 81 ? -9.810 -2.548 19.502 1.00 65.88 81 LYS A O 1
ATOM 664 N N . GLN A 1 82 ? -9.652 -3.559 21.505 1.00 58.31 82 GLN A N 1
ATOM 665 C CA . GLN A 1 82 ? -11.062 -3.459 21.941 1.00 58.31 82 GLN A CA 1
ATOM 666 C C . GLN A 1 82 ? -11.582 -2.011 22.131 1.00 58.31 82 GLN A C 1
ATOM 668 O O . GLN A 1 82 ? -12.537 -1.766 22.853 1.00 58.31 82 GLN A O 1
ATOM 673 N N . SER A 1 83 ? -10.999 -1.009 21.475 1.00 56.31 83 SER A N 1
ATOM 674 C CA . SER A 1 83 ? -11.302 0.409 21.695 1.00 56.31 83 SER A CA 1
ATOM 675 C C . SER A 1 83 ? -12.550 0.923 20.960 1.00 56.31 83 SER A C 1
ATOM 677 O O . SER A 1 83 ? -12.711 2.131 20.819 1.00 56.31 83 SER A O 1
ATOM 679 N N . GLY A 1 84 ? -13.400 0.057 20.393 1.00 60.50 84 GLY A N 1
ATOM 680 C CA . GLY A 1 84 ? -14.554 0.467 19.568 1.00 60.50 84 GLY A CA 1
ATOM 681 C C . GLY A 1 84 ? -14.194 1.139 18.227 1.00 60.50 84 GLY A C 1
ATOM 682 O O . GLY A 1 84 ? -15.015 1.183 17.313 1.00 60.50 84 GLY A O 1
ATOM 683 N N . LYS A 1 85 ? -12.939 1.564 18.030 1.00 67.56 85 LYS A N 1
ATOM 684 C CA . LYS A 1 85 ? -12.434 2.244 16.825 1.00 67.56 85 LYS A CA 1
ATOM 685 C C . LYS A 1 85 ? -12.240 1.268 15.662 1.00 67.56 85 LYS A C 1
ATOM 687 O O . LYS A 1 85 ? -11.586 0.233 15.822 1.00 67.56 85 LYS A O 1
ATOM 692 N N . LYS A 1 86 ? -12.861 1.538 14.509 1.00 69.56 86 LYS A N 1
ATOM 693 C CA . LYS A 1 86 ? -12.718 0.703 13.301 1.00 69.56 86 LYS A CA 1
ATOM 694 C C . LYS A 1 86 ? -11.269 0.778 12.787 1.00 69.56 86 LYS A C 1
ATOM 696 O O . LYS A 1 86 ? -10.662 1.841 12.853 1.00 69.56 86 LYS A O 1
ATOM 701 N N . PHE A 1 87 ? -10.732 -0.357 12.325 1.00 75.19 87 PHE A N 1
ATOM 702 C CA . PHE A 1 87 ? -9.393 -0.494 11.716 1.00 75.19 87 PHE A CA 1
ATOM 703 C C . PHE A 1 87 ? -8.190 -0.137 12.607 1.00 75.19 87 PHE A C 1
ATOM 705 O O . PHE A 1 87 ? -7.173 0.333 12.111 1.00 75.19 87 PHE A O 1
ATOM 712 N N . GLN A 1 88 ? -8.281 -0.348 13.924 1.00 85.25 88 GLN A N 1
ATOM 713 C CA . GLN A 1 88 ? -7.138 -0.191 14.830 1.00 85.25 88 GLN A CA 1
ATOM 714 C C . GLN A 1 88 ? -6.537 -1.550 15.207 1.00 85.25 88 GLN A C 1
ATOM 716 O O . GLN A 1 88 ? -7.190 -2.340 15.892 1.00 85.25 88 GLN A O 1
ATOM 721 N N . GLY A 1 89 ? -5.281 -1.794 14.846 1.00 88.12 89 GLY A N 1
ATOM 722 C CA . GLY A 1 89 ? -4.567 -3.025 15.183 1.00 88.12 89 GLY A CA 1
ATOM 723 C C . GLY A 1 89 ? -3.587 -3.473 14.105 1.00 88.12 89 GLY A C 1
ATOM 724 O O . GLY A 1 89 ? -3.340 -2.755 13.135 1.00 88.12 89 GLY A O 1
ATOM 725 N N . VAL A 1 90 ? -3.053 -4.681 14.292 1.00 90.38 90 VAL A N 1
ATOM 726 C CA . VAL A 1 90 ? -2.247 -5.371 13.275 1.00 90.38 90 VAL A CA 1
ATOM 727 C C . VAL A 1 90 ? -3.156 -5.761 12.115 1.00 90.38 90 VAL A C 1
ATOM 729 O O . VAL A 1 90 ? -4.274 -6.225 12.354 1.00 90.38 90 VAL A O 1
ATOM 732 N N . PHE A 1 91 ? -2.676 -5.599 10.885 1.00 91.44 91 PHE A N 1
ATOM 733 C CA . PHE A 1 91 ? -3.356 -6.064 9.686 1.00 91.44 91 PHE A CA 1
ATOM 734 C C . PHE A 1 91 ? -2.428 -6.828 8.747 1.00 91.44 91 PHE A C 1
ATOM 736 O O . PHE A 1 91 ? -1.221 -6.595 8.709 1.00 91.44 91 PHE A O 1
ATOM 743 N N . VAL A 1 92 ? -3.039 -7.703 7.957 1.00 93.44 92 VAL A N 1
ATOM 744 C CA . VAL A 1 92 ? -2.460 -8.368 6.784 1.00 93.44 92 VAL A CA 1
ATOM 745 C C . VAL A 1 92 ? -3.475 -8.307 5.654 1.00 93.44 92 VAL A C 1
ATOM 747 O O . VAL A 1 92 ? -4.673 -8.228 5.915 1.00 93.44 92 VAL A O 1
ATOM 750 N N . GLY A 1 93 ? -3.048 -8.332 4.403 1.00 92.44 93 GLY A N 1
ATOM 751 C CA . GLY A 1 93 ? -3.972 -8.219 3.288 1.00 92.44 93 GLY A CA 1
ATOM 752 C C . GLY A 1 93 ? -3.425 -8.741 1.979 1.00 92.44 93 GLY A C 1
ATOM 753 O O . GLY A 1 93 ? -2.287 -9.194 1.885 1.00 92.44 93 GLY A O 1
ATOM 754 N N . ILE A 1 94 ? -4.273 -8.636 0.966 1.00 92.81 94 ILE A N 1
ATOM 755 C CA . ILE A 1 94 ? -3.943 -8.889 -0.432 1.00 92.81 94 ILE A CA 1
ATOM 756 C C . ILE A 1 94 ? -4.276 -7.638 -1.235 1.00 92.81 94 ILE A C 1
ATOM 758 O O . ILE A 1 94 ? -5.262 -6.958 -0.952 1.00 92.81 94 ILE A O 1
ATOM 762 N N . MET A 1 95 ? -3.450 -7.316 -2.217 1.00 91.44 95 MET A N 1
ATOM 763 C CA . MET A 1 95 ? -3.582 -6.122 -3.037 1.00 91.44 95 MET A CA 1
ATOM 764 C C . MET A 1 95 ? -3.313 -6.474 -4.498 1.00 91.44 95 MET A C 1
ATOM 766 O O . MET A 1 95 ? -2.197 -6.265 -4.965 1.00 91.44 95 MET A O 1
ATOM 770 N N . PRO A 1 96 ? -4.294 -7.007 -5.244 1.00 90.88 96 PRO A N 1
ATOM 771 C CA . PRO A 1 96 ? -4.217 -6.962 -6.697 1.00 90.88 96 PRO A CA 1
ATOM 772 C C . PRO A 1 96 ? -3.934 -5.526 -7.150 1.00 90.88 96 PRO A C 1
ATOM 774 O O . PRO A 1 96 ? -4.596 -4.574 -6.717 1.00 90.88 96 PRO A O 1
ATOM 777 N N . SER A 1 97 ? -2.924 -5.372 -7.993 1.00 88.69 97 SER A N 1
ATOM 778 C CA . SER A 1 97 ? -2.497 -4.086 -8.514 1.00 88.69 97 SER A CA 1
ATOM 779 C C . SER A 1 97 ? -2.087 -4.171 -9.976 1.00 88.69 97 SER A C 1
ATOM 781 O O . SER A 1 97 ? -1.831 -5.238 -10.531 1.00 88.69 97 SER A O 1
ATOM 783 N N . TYR A 1 98 ? -2.060 -3.013 -10.616 1.00 86.94 98 TYR A N 1
ATOM 784 C CA . TYR A 1 98 ? -1.588 -2.841 -11.971 1.00 86.94 98 TYR A CA 1
ATOM 785 C C . TYR A 1 98 ? -0.601 -1.684 -12.001 1.00 86.94 98 TYR A C 1
ATOM 787 O O . TYR A 1 98 ? -0.912 -0.569 -11.568 1.00 86.94 98 TYR A O 1
ATOM 795 N N . PHE A 1 99 ? 0.591 -1.956 -12.515 1.00 82.12 99 PHE A N 1
ATOM 796 C CA . PHE A 1 99 ? 1.599 -0.939 -12.748 1.00 82.12 99 PHE A CA 1
ATOM 797 C C . PHE A 1 99 ? 1.413 -0.384 -14.147 1.00 82.12 99 PHE A C 1
ATOM 799 O O . PHE A 1 99 ? 1.486 -1.112 -15.136 1.00 82.12 99 PHE A O 1
ATOM 806 N N . VAL A 1 100 ? 1.121 0.908 -14.218 1.00 80.31 100 VAL A N 1
ATOM 807 C CA . VAL A 1 100 ? 0.894 1.618 -15.470 1.00 80.31 100 VAL A CA 1
ATOM 808 C C . VAL A 1 100 ? 2.241 1.992 -16.069 1.00 80.31 100 VAL A C 1
ATOM 810 O O . VAL A 1 100 ? 3.142 2.462 -15.374 1.00 80.31 100 VAL A O 1
ATOM 813 N N . LYS A 1 101 ? 2.367 1.810 -17.382 1.00 71.25 101 LYS A N 1
ATOM 814 C CA . LYS A 1 101 ? 3.546 2.216 -18.141 1.00 71.25 101 LYS A CA 1
ATOM 815 C C . LYS A 1 101 ? 3.693 3.740 -18.103 1.00 71.25 101 LYS A C 1
ATOM 817 O O . LYS A 1 101 ? 2.908 4.454 -18.721 1.00 71.25 101 LYS A O 1
ATOM 822 N N . VAL A 1 102 ? 4.716 4.234 -17.409 1.00 64.31 102 VAL A N 1
ATOM 823 C CA . VAL A 1 102 ? 5.084 5.658 -17.381 1.00 64.31 102 VAL A CA 1
ATOM 824 C C . VAL A 1 102 ? 6.392 5.818 -18.154 1.00 64.31 102 VAL A C 1
ATOM 826 O O . VAL A 1 102 ? 7.454 5.670 -17.580 1.00 64.31 102 VAL A O 1
ATOM 829 N N . ARG A 1 103 ? 6.342 6.128 -19.456 1.00 60.69 103 ARG A N 1
ATOM 830 C CA . ARG A 1 103 ? 7.490 6.073 -20.402 1.00 60.69 103 ARG A CA 1
ATOM 831 C C . ARG A 1 103 ? 7.892 4.641 -20.804 1.00 60.69 103 ARG A C 1
ATOM 833 O O . ARG A 1 103 ? 7.454 3.651 -20.227 1.00 60.69 103 ARG A O 1
ATOM 840 N N . SER A 1 104 ? 8.662 4.523 -21.886 1.00 53.50 104 SER A N 1
ATOM 841 C CA . SER A 1 104 ? 8.876 3.281 -22.648 1.00 53.50 104 SER A CA 1
ATOM 842 C C . SER A 1 104 ? 9.736 2.204 -21.974 1.00 53.50 104 SER A C 1
ATOM 844 O O . SER A 1 104 ? 9.666 1.061 -22.412 1.00 53.50 104 SER A O 1
ATOM 846 N N . GLN A 1 105 ? 10.500 2.530 -20.927 1.00 53.66 105 GLN A N 1
ATOM 847 C CA . GLN A 1 105 ? 11.588 1.679 -20.417 1.00 53.66 105 GLN A CA 1
ATOM 848 C C . GLN A 1 105 ? 11.276 0.884 -19.138 1.00 53.66 105 GLN A C 1
ATOM 850 O O . GLN A 1 105 ? 12.141 0.163 -18.650 1.00 53.66 105 GLN A O 1
ATOM 855 N N . TYR A 1 106 ? 10.070 0.981 -18.571 1.00 57.88 106 TYR A N 1
ATOM 856 C CA . TYR A 1 106 ? 9.812 0.408 -17.244 1.00 57.88 106 TYR A CA 1
ATOM 857 C C . TYR A 1 106 ? 8.934 -0.834 -17.265 1.00 57.88 106 TYR A C 1
ATOM 859 O O . TYR A 1 106 ? 8.102 -1.023 -18.152 1.00 57.88 106 TYR A O 1
ATOM 867 N N . ARG A 1 107 ? 9.144 -1.688 -16.259 1.00 64.75 107 ARG A N 1
ATOM 868 C CA . ARG A 1 107 ? 8.335 -2.879 -16.009 1.00 64.75 107 ARG A CA 1
ATOM 869 C C . ARG A 1 107 ? 6.918 -2.426 -15.622 1.00 64.75 107 ARG A C 1
ATOM 871 O O . ARG A 1 107 ? 6.750 -1.697 -14.651 1.00 64.75 107 ARG A O 1
ATOM 878 N N . TYR A 1 108 ? 5.920 -2.834 -16.397 1.00 75.31 108 TYR A N 1
ATOM 879 C CA . TYR A 1 108 ? 4.500 -2.554 -16.164 1.00 75.31 108 TYR A CA 1
ATOM 880 C C . TYR A 1 108 ? 3.726 -3.874 -16.138 1.00 75.31 108 TYR A C 1
ATOM 882 O O . TYR A 1 108 ? 4.302 -4.929 -16.404 1.00 75.31 108 TYR A O 1
ATOM 890 N N . GLY A 1 109 ? 2.434 -3.824 -15.827 1.00 78.75 109 GLY A N 1
ATOM 891 C CA . GLY A 1 109 ? 1.564 -4.994 -15.885 1.00 78.75 109 GLY A CA 1
ATOM 892 C C . GLY A 1 109 ? 0.959 -5.398 -14.539 1.00 78.75 109 GLY A C 1
ATOM 893 O O . GLY A 1 109 ? 1.016 -4.638 -13.565 1.00 78.75 109 GLY A O 1
ATOM 894 N N . PRO A 1 110 ? 0.309 -6.573 -14.499 1.00 83.25 110 PRO A N 1
ATOM 895 C CA . PRO A 1 110 ? -0.407 -7.046 -13.328 1.00 83.25 110 PRO A CA 1
ATOM 896 C C . PRO A 1 110 ? 0.549 -7.482 -12.219 1.00 83.25 110 PRO A C 1
ATOM 898 O O . PRO A 1 110 ? 1.581 -8.118 -12.453 1.00 83.25 110 PRO A O 1
ATOM 901 N N . ALA A 1 111 ? 0.154 -7.178 -10.992 1.00 83.88 111 ALA A N 1
ATOM 902 C CA . ALA A 1 111 ? 0.887 -7.506 -9.790 1.00 83.88 111 ALA A CA 1
ATOM 903 C C . ALA A 1 111 ? -0.057 -7.861 -8.636 1.00 83.88 111 ALA A C 1
ATOM 905 O O . ALA A 1 111 ? -1.256 -7.576 -8.651 1.00 83.88 111 ALA A O 1
ATOM 906 N N . ILE A 1 112 ? 0.501 -8.499 -7.615 1.00 87.75 112 ILE A N 1
ATOM 907 C CA . ILE A 1 112 ? -0.170 -8.804 -6.357 1.00 87.75 112 ILE A CA 1
ATOM 908 C C . ILE A 1 112 ? 0.738 -8.315 -5.236 1.00 87.75 112 ILE A C 1
ATOM 910 O O . ILE A 1 112 ? 1.871 -8.758 -5.112 1.00 87.75 112 ILE A O 1
ATOM 914 N N . GLY A 1 113 ? 0.253 -7.395 -4.416 1.00 87.12 113 GLY A N 1
ATOM 915 C CA . GLY A 1 113 ? 0.890 -6.975 -3.176 1.00 87.12 113 GLY A CA 1
ATOM 916 C C . GLY A 1 113 ? 0.347 -7.738 -1.974 1.00 87.12 113 GLY A C 1
ATOM 917 O O . GLY A 1 113 ? -0.841 -8.047 -1.911 1.00 87.12 113 GLY A O 1
ATOM 918 N N . ILE A 1 114 ? 1.198 -7.987 -0.987 1.00 89.75 114 ILE A N 1
ATOM 919 C CA . ILE A 1 114 ? 0.829 -8.511 0.328 1.00 89.75 114 ILE A CA 1
ATOM 920 C C . ILE A 1 114 ? 1.162 -7.434 1.365 1.00 89.75 114 ILE A C 1
ATOM 922 O O . ILE A 1 114 ? 2.292 -7.387 1.858 1.00 89.75 114 ILE A O 1
ATOM 926 N N . PRO A 1 115 ? 0.228 -6.503 1.645 1.00 90.31 115 PRO A N 1
ATOM 927 C CA . PRO A 1 115 ? 0.415 -5.496 2.679 1.00 90.31 115 PRO A CA 1
ATOM 928 C C . PRO A 1 115 ? 0.247 -6.106 4.073 1.00 90.31 115 PRO A C 1
ATOM 930 O O . PRO A 1 115 ? -0.732 -6.794 4.355 1.00 90.31 115 PRO A O 1
ATOM 933 N N . ALA A 1 116 ? 1.161 -5.789 4.977 1.00 90.50 116 ALA A N 1
ATOM 934 C CA . ALA A 1 116 ? 1.093 -6.106 6.392 1.00 90.50 116 ALA A CA 1
ATOM 935 C C . ALA A 1 116 ? 1.563 -4.905 7.211 1.00 90.50 116 ALA A C 1
ATOM 937 O O . ALA A 1 116 ? 2.428 -4.141 6.787 1.00 90.50 116 ALA A O 1
ATOM 938 N N . GLY A 1 117 ? 0.995 -4.704 8.391 1.00 90.88 117 GLY A N 1
ATOM 939 C CA . GLY A 1 117 ? 1.345 -3.532 9.173 1.00 90.88 117 GLY A CA 1
ATOM 940 C C . GLY A 1 117 ? 0.527 -3.356 10.430 1.00 90.88 117 GLY A C 1
ATOM 941 O O . GLY A 1 117 ? -0.181 -4.255 10.884 1.00 90.88 117 GLY A O 1
ATOM 942 N N . TYR A 1 118 ? 0.622 -2.161 10.991 1.00 89.38 118 TYR A N 1
ATOM 943 C CA . TYR A 1 118 ? -0.157 -1.750 12.144 1.00 89.38 118 TYR A CA 1
ATOM 944 C C . TYR A 1 118 ? -0.817 -0.407 11.873 1.00 89.38 118 TYR A C 1
ATOM 946 O O . TYR A 1 118 ? -0.174 0.538 11.416 1.00 89.38 118 TYR A O 1
ATOM 954 N N . GLN A 1 119 ? -2.104 -0.316 12.190 1.00 89.12 119 GLN A N 1
ATOM 955 C CA . GLN A 1 119 ? -2.881 0.908 12.082 1.00 89.12 119 GLN A CA 1
ATOM 956 C C . GLN A 1 119 ? -3.308 1.387 13.464 1.00 89.12 119 GLN A C 1
ATOM 958 O O . GLN A 1 119 ? -3.944 0.674 14.243 1.00 89.12 119 GLN A O 1
ATOM 963 N N . PHE A 1 120 ? -2.969 2.632 13.755 1.00 87.25 120 PHE A N 1
ATOM 964 C CA . PHE A 1 120 ? -3.328 3.345 14.959 1.00 87.25 120 PHE A CA 1
ATOM 965 C C . PHE A 1 120 ? -4.327 4.452 14.635 1.00 87.25 120 PHE A C 1
ATOM 967 O O . PHE A 1 120 ? -4.132 5.218 13.699 1.00 87.25 120 PHE A O 1
ATOM 974 N N . VAL A 1 121 ? -5.388 4.573 15.432 1.00 81.06 121 VAL A N 1
ATOM 975 C CA . VAL A 1 121 ? -6.391 5.630 15.260 1.00 81.06 121 VAL A CA 1
ATOM 976 C C . VAL A 1 121 ? -6.264 6.620 16.419 1.00 81.06 121 VAL A C 1
ATOM 978 O O . VAL A 1 121 ? -6.668 6.354 17.560 1.00 81.06 121 VAL A O 1
ATOM 981 N N . LEU A 1 122 ? -5.663 7.768 16.112 1.00 78.12 122 LEU A N 1
ATOM 982 C CA . LEU A 1 122 ? -5.432 8.884 17.019 1.00 78.12 122 LEU A CA 1
ATOM 983 C C . LEU A 1 122 ? -6.711 9.743 17.066 1.00 78.12 122 LEU A C 1
ATOM 985 O O . LEU A 1 122 ? -7.175 10.278 16.061 1.00 78.12 122 LEU A O 1
ATOM 989 N N . LYS A 1 123 ? -7.335 9.841 18.247 1.00 70.56 123 LYS A N 1
ATOM 990 C CA . LYS A 1 123 ? -8.724 10.340 18.405 1.00 70.56 123 LYS A CA 1
ATOM 991 C C . LYS A 1 123 ? -9.712 9.527 17.540 1.00 70.56 123 LYS A C 1
ATOM 993 O O . LYS A 1 123 ? -9.479 8.339 17.335 1.00 70.56 123 LYS A O 1
ATOM 998 N N . SER A 1 124 ? -10.855 10.085 17.137 1.00 69.38 124 SER A N 1
ATOM 999 C CA . SER A 1 124 ? -11.849 9.417 16.274 1.00 69.38 124 SER A CA 1
ATOM 1000 C C . SER A 1 124 ? -11.628 9.660 14.775 1.00 69.38 124 SER A C 1
ATOM 1002 O O . SER A 1 124 ? -12.264 8.982 13.970 1.00 69.38 124 SER A O 1
ATOM 1004 N N . ARG A 1 125 ? -10.733 10.593 14.407 1.00 75.12 125 ARG A N 1
ATOM 1005 C CA . ARG A 1 125 ? -10.575 11.093 13.031 1.00 75.12 125 ARG A CA 1
ATOM 1006 C C . ARG A 1 125 ? -9.191 10.887 12.418 1.00 75.12 125 ARG A C 1
ATOM 1008 O O . ARG A 1 125 ? -9.107 10.614 11.231 1.00 75.12 125 ARG A O 1
ATOM 1015 N N . LEU A 1 126 ? -8.104 10.990 13.180 1.00 81.75 126 LEU A N 1
ATOM 1016 C CA . LEU A 1 126 ? -6.759 10.845 12.621 1.00 81.75 126 LEU A CA 1
ATOM 1017 C C . LEU A 1 126 ? -6.323 9.379 12.677 1.00 81.75 126 LEU A C 1
ATOM 1019 O O . LEU A 1 126 ? -6.543 8.681 13.663 1.00 81.75 126 LEU A O 1
ATOM 1023 N N . THR A 1 127 ? -5.690 8.901 11.618 1.00 83.31 127 THR A N 1
ATOM 1024 C CA . THR A 1 127 ? -5.174 7.540 11.509 1.00 83.31 127 THR A CA 1
ATOM 1025 C C . THR A 1 127 ? -3.711 7.595 11.107 1.00 83.31 127 THR A C 1
ATOM 1027 O O . THR A 1 127 ? -3.336 8.333 10.205 1.00 83.31 127 THR A O 1
ATOM 1030 N N . LEU A 1 128 ? -2.881 6.806 11.768 1.00 85.88 128 LEU A N 1
ATOM 1031 C CA . LEU A 1 128 ? -1.483 6.593 11.425 1.00 85.88 128 LEU A CA 1
ATOM 1032 C C . LEU A 1 128 ? -1.314 5.107 11.149 1.00 85.88 128 LEU A C 1
ATOM 1034 O O . LEU A 1 128 ? -1.773 4.284 11.936 1.00 85.88 128 LEU A O 1
ATOM 1038 N N . SER A 1 129 ? -0.668 4.738 10.055 1.00 85.25 129 SER A N 1
ATOM 1039 C CA . SER A 1 129 ? -0.341 3.339 9.791 1.00 85.25 129 SER A CA 1
ATOM 1040 C C . SER A 1 129 ? 1.101 3.187 9.360 1.00 85.25 129 SER A C 1
ATOM 1042 O O . SER A 1 129 ? 1.583 3.930 8.509 1.00 85.25 129 SER A O 1
ATOM 1044 N N . LEU A 1 130 ? 1.759 2.198 9.949 1.00 87.69 130 LEU A N 1
ATOM 1045 C CA . LEU A 1 130 ? 3.031 1.679 9.483 1.00 87.69 130 LEU A CA 1
ATOM 1046 C C . LEU A 1 130 ? 2.722 0.439 8.654 1.00 87.69 130 LEU A C 1
ATOM 1048 O O . LEU A 1 130 ? 2.101 -0.494 9.162 1.00 87.69 130 LEU A O 1
ATOM 1052 N N . GLU A 1 131 ? 3.114 0.447 7.388 1.00 85.25 131 GLU A N 1
ATOM 1053 C CA . GLU A 1 131 ? 2.809 -0.624 6.450 1.00 85.25 131 GLU A CA 1
ATOM 1054 C C . GLU A 1 131 ? 4.063 -1.069 5.706 1.00 85.25 131 GLU A C 1
ATOM 1056 O O . GLU A 1 131 ? 4.878 -0.255 5.270 1.00 85.25 131 GLU A O 1
ATOM 1061 N N . TYR A 1 132 ? 4.176 -2.376 5.529 1.00 83.44 132 TYR A N 1
ATOM 1062 C CA . TYR A 1 132 ? 5.111 -3.010 4.627 1.00 83.44 132 TYR A CA 1
ATOM 1063 C C . TYR A 1 132 ? 4.345 -3.856 3.612 1.00 83.44 132 TYR A C 1
ATOM 1065 O O . TYR A 1 132 ? 3.455 -4.612 3.978 1.00 83.44 132 TYR A O 1
ATOM 1073 N N . THR A 1 133 ? 4.668 -3.724 2.333 1.00 81.50 133 THR A N 1
ATOM 1074 C CA . THR A 1 133 ? 4.054 -4.475 1.242 1.00 81.50 133 THR A CA 1
ATOM 1075 C C . THR A 1 133 ? 5.137 -5.095 0.380 1.00 81.50 133 THR A C 1
ATOM 1077 O O . THR A 1 133 ? 5.933 -4.392 -0.254 1.00 81.50 133 THR A O 1
ATOM 1080 N N . VAL A 1 134 ? 5.101 -6.420 0.314 1.00 81.81 134 VAL A N 1
ATOM 1081 C CA . VAL A 1 134 ? 5.853 -7.210 -0.662 1.00 81.81 134 VAL A CA 1
ATOM 1082 C C . VAL A 1 134 ? 5.004 -7.312 -1.919 1.00 81.81 134 VAL A C 1
ATOM 1084 O O . VAL A 1 134 ? 3.827 -7.650 -1.813 1.00 81.81 134 VAL A O 1
ATOM 1087 N N . THR A 1 135 ? 5.556 -7.003 -3.092 1.00 78.69 135 THR A N 1
ATOM 1088 C CA . THR A 1 135 ? 4.796 -7.059 -4.346 1.00 78.69 135 THR A CA 1
ATOM 1089 C C . THR A 1 135 ? 5.412 -8.050 -5.322 1.00 78.69 135 THR A C 1
ATOM 1091 O O . THR A 1 135 ? 6.611 -8.044 -5.597 1.00 78.69 135 THR A O 1
ATOM 1094 N N . PHE A 1 136 ? 4.544 -8.887 -5.868 1.00 77.94 136 PHE A N 1
ATOM 1095 C CA . PHE A 1 136 ? 4.824 -9.891 -6.875 1.00 77.94 136 PHE A CA 1
ATOM 1096 C C . PHE A 1 136 ? 4.335 -9.350 -8.211 1.00 77.94 136 PHE A C 1
ATOM 1098 O O . PHE A 1 136 ? 3.150 -9.049 -8.339 1.00 77.94 136 PHE A O 1
ATOM 1105 N N . MET A 1 137 ? 5.212 -9.214 -9.200 1.00 76.12 137 MET A N 1
ATOM 1106 C CA . MET A 1 137 ? 4.813 -8.747 -10.526 1.00 76.12 137 MET A CA 1
ATOM 1107 C C . MET A 1 137 ? 5.373 -9.656 -11.608 1.00 76.12 137 MET A C 1
ATOM 1109 O O . MET A 1 137 ? 6.553 -10.006 -11.601 1.00 76.12 137 MET A O 1
ATOM 1113 N N . GLN A 1 138 ? 4.532 -9.974 -12.585 1.00 68.25 138 GLN A N 1
ATOM 1114 C CA . GLN A 1 138 ? 4.978 -10.577 -13.828 1.00 68.25 138 GLN A CA 1
ATOM 1115 C C . GLN A 1 138 ? 5.329 -9.466 -14.823 1.00 68.25 138 GLN A C 1
ATOM 1117 O O . GLN A 1 138 ? 4.460 -8.711 -15.250 1.00 68.25 138 GLN A O 1
ATOM 1122 N N . ASN A 1 139 ? 6.609 -9.348 -15.184 1.00 62.75 139 ASN A N 1
ATOM 1123 C CA . ASN A 1 139 ? 7.040 -8.392 -16.202 1.00 62.75 139 ASN A CA 1
ATOM 1124 C C . ASN A 1 139 ? 6.492 -8.811 -17.577 1.00 62.75 139 ASN A C 1
ATOM 1126 O O . ASN A 1 139 ? 6.905 -9.841 -18.105 1.00 62.75 139 ASN A O 1
ATOM 1130 N N . VAL A 1 140 ? 5.601 -8.010 -18.166 1.00 63.03 140 VAL A N 1
ATOM 1131 C CA . VAL A 1 140 ? 5.003 -8.302 -19.485 1.00 63.03 140 VAL A CA 1
ATOM 1132 C C . VAL A 1 140 ? 5.915 -7.968 -20.673 1.00 63.03 140 VAL A C 1
ATOM 1134 O O . VAL A 1 140 ? 5.579 -8.322 -21.797 1.00 63.03 140 VAL A O 1
ATOM 1137 N N . ASN A 1 141 ? 7.073 -7.329 -20.456 1.00 57.28 141 ASN A N 1
ATOM 1138 C CA . ASN A 1 141 ? 8.038 -7.060 -21.534 1.00 57.28 141 ASN A CA 1
ATOM 1139 C C . ASN A 1 141 ? 8.867 -8.291 -21.944 1.00 57.28 141 ASN A C 1
ATOM 1141 O O . ASN A 1 141 ? 9.435 -8.287 -23.031 1.00 57.28 141 ASN A O 1
ATOM 1145 N N . ASN A 1 142 ? 8.936 -9.339 -21.114 1.00 53.75 142 ASN A N 1
ATOM 1146 C CA . ASN A 1 142 ? 9.662 -10.564 -21.447 1.00 53.75 142 ASN A CA 1
ATOM 1147 C C . ASN A 1 142 ? 8.662 -11.660 -21.836 1.00 53.75 142 ASN A C 1
ATOM 1149 O O . ASN A 1 142 ? 7.912 -12.148 -20.994 1.00 53.75 142 ASN A O 1
ATOM 1153 N N . ALA A 1 143 ? 8.675 -12.070 -23.109 1.00 46.25 143 ALA A N 1
ATOM 1154 C CA . ALA A 1 143 ? 7.894 -13.210 -23.607 1.00 46.25 143 ALA A CA 1
ATOM 1155 C C . ALA A 1 143 ? 8.330 -14.550 -22.977 1.00 46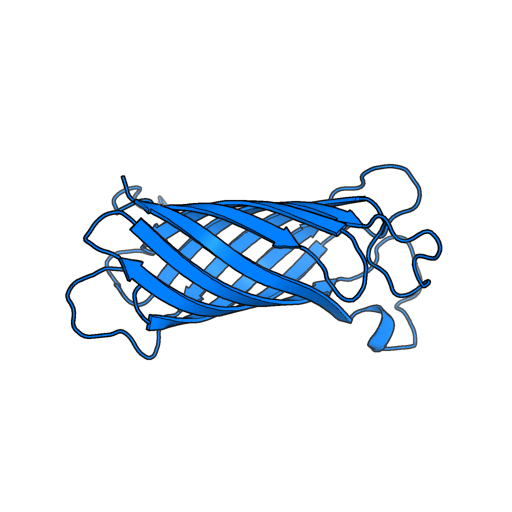.25 143 ALA A C 1
ATOM 1157 O O . ALA A 1 143 ? 7.583 -15.525 -22.990 1.00 46.25 143 ALA A O 1
ATOM 1158 N N . ILE A 1 144 ? 9.538 -14.586 -22.406 1.00 50.44 144 ILE A N 1
ATOM 1159 C CA . ILE A 1 144 ? 10.099 -15.735 -21.701 1.00 50.44 144 ILE A CA 1
ATOM 1160 C C . ILE A 1 144 ? 9.887 -15.509 -20.197 1.00 50.44 144 ILE A C 1
ATOM 1162 O O . ILE A 1 144 ? 10.344 -14.484 -19.679 1.00 50.44 144 ILE A O 1
ATOM 1166 N N . PRO A 1 145 ? 9.207 -16.420 -19.471 1.00 53.16 145 PRO A N 1
ATOM 1167 C CA . PRO A 1 145 ? 9.108 -16.318 -18.020 1.00 53.16 145 PRO A CA 1
ATOM 1168 C C . PRO A 1 145 ? 10.528 -16.258 -17.443 1.00 53.16 145 PRO A C 1
ATOM 1170 O O . PRO A 1 145 ? 11.342 -17.113 -17.793 1.00 53.16 145 PRO A O 1
ATOM 1173 N N . PRO A 1 146 ? 10.861 -15.269 -16.592 1.00 54.09 146 PRO A N 1
ATOM 1174 C CA . PRO A 1 146 ? 12.225 -15.127 -16.107 1.00 54.09 146 PRO A CA 1
ATOM 1175 C C . PRO A 1 146 ? 12.649 -16.418 -15.408 1.00 54.09 146 PRO A C 1
ATOM 1177 O O . PRO A 1 146 ? 11.882 -16.977 -14.609 1.00 54.09 146 PRO A O 1
ATOM 1180 N N . SER A 1 147 ? 13.842 -16.890 -15.770 1.00 54.50 147 SER A N 1
ATOM 1181 C CA . SER A 1 147 ? 14.469 -18.110 -15.258 1.00 54.50 147 SER A CA 1
ATOM 1182 C C . SER A 1 147 ? 14.855 -17.979 -13.786 1.00 54.50 147 SER A C 1
ATOM 1184 O O . SER A 1 147 ? 14.961 -18.993 -13.099 1.00 54.50 147 SER A O 1
ATOM 1186 N N . ASN A 1 148 ? 15.003 -16.746 -13.287 1.00 55.38 148 ASN A N 1
ATOM 1187 C CA . ASN A 1 148 ? 15.349 -16.460 -11.906 1.00 55.38 148 ASN A CA 1
ATOM 1188 C C . ASN A 1 148 ? 14.123 -15.942 -11.121 1.00 55.38 148 ASN A C 1
ATOM 1190 O O . ASN A 1 148 ? 13.529 -14.927 -11.500 1.00 55.38 148 ASN A O 1
ATOM 1194 N N . PRO A 1 149 ? 13.708 -16.601 -10.022 1.00 55.88 149 PRO A N 1
ATOM 1195 C CA . PRO A 1 149 ? 12.577 -16.154 -9.208 1.00 55.88 149 PRO A CA 1
ATOM 1196 C C . PRO A 1 149 ? 12.733 -14.719 -8.681 1.00 55.88 149 PRO A C 1
ATOM 1198 O O . PRO A 1 149 ? 11.744 -13.991 -8.612 1.00 55.88 149 PRO A O 1
ATOM 1201 N N . SER A 1 150 ? 13.966 -14.279 -8.392 1.00 54.78 150 SER A N 1
ATOM 1202 C CA . SER A 1 150 ? 14.299 -12.907 -7.967 1.00 54.78 150 SER A CA 1
ATOM 1203 C C . SER A 1 150 ? 13.800 -11.820 -8.923 1.00 54.78 150 SER A C 1
ATOM 1205 O O . SER A 1 150 ? 13.521 -10.711 -8.483 1.00 54.78 150 SER A O 1
ATOM 1207 N N . ASP A 1 151 ? 13.598 -12.137 -10.203 1.00 54.81 151 ASP A N 1
ATOM 1208 C CA . ASP A 1 151 ? 13.135 -11.177 -11.211 1.00 54.81 151 ASP A CA 1
ATOM 1209 C C . ASP A 1 151 ? 11.621 -10.917 -11.148 1.00 54.81 151 ASP A C 1
ATOM 1211 O O . ASP A 1 151 ? 11.103 -10.076 -11.892 1.00 54.81 151 ASP A O 1
ATOM 1215 N N . ARG A 1 152 ? 10.902 -11.654 -10.288 1.00 58.84 152 ARG A N 1
ATOM 1216 C CA . ARG A 1 152 ? 9.451 -11.544 -10.054 1.00 58.84 152 ARG A CA 1
ATOM 1217 C C . ARG A 1 152 ? 9.116 -10.891 -8.710 1.00 58.84 152 ARG A C 1
ATOM 1219 O O . ARG A 1 152 ? 7.969 -10.485 -8.503 1.00 58.84 152 ARG A O 1
ATOM 1226 N N . TYR A 1 153 ? 10.094 -10.810 -7.805 1.00 54.28 153 TYR A N 1
ATOM 1227 C CA . TYR A 1 153 ? 9.926 -10.308 -6.445 1.00 54.28 153 TYR A CA 1
ATOM 1228 C C . TYR A 1 153 ? 10.509 -8.907 -6.321 1.00 54.28 153 TYR A C 1
ATOM 1230 O O . TYR A 1 153 ? 11.707 -8.708 -6.504 1.00 54.28 153 TYR A O 1
ATOM 1238 N N . PHE A 1 154 ? 9.673 -7.940 -5.949 1.00 62.38 154 PHE A N 1
ATOM 1239 C CA . PHE A 1 154 ? 10.139 -6.592 -5.650 1.00 62.38 154 PHE A CA 1
ATOM 1240 C C . PHE A 1 154 ? 9.580 -6.136 -4.304 1.00 62.38 154 PHE A C 1
ATOM 1242 O O . PHE A 1 154 ? 8.367 -6.069 -4.082 1.00 62.38 154 PHE A O 1
ATOM 1249 N N . ASP A 1 155 ? 10.494 -5.771 -3.409 1.00 55.72 155 ASP A N 1
ATOM 1250 C CA . ASP A 1 155 ? 10.184 -4.991 -2.217 1.00 55.72 155 ASP A CA 1
ATOM 1251 C C . ASP A 1 155 ? 9.738 -3.601 -2.661 1.00 55.72 155 ASP A C 1
ATOM 1253 O O . ASP A 1 155 ? 10.547 -2.757 -3.055 1.00 55.72 155 ASP A O 1
ATOM 1257 N N . LEU A 1 156 ? 8.428 -3.369 -2.655 1.00 56.97 156 LEU A N 1
ATOM 1258 C CA . LEU A 1 156 ? 7.876 -2.180 -3.293 1.00 56.97 156 LEU A CA 1
ATOM 1259 C C . LEU A 1 156 ? 7.431 -1.110 -2.297 1.00 56.97 156 LEU A C 1
ATOM 1261 O O . LEU A 1 156 ? 7.603 0.069 -2.605 1.00 56.97 156 LEU A O 1
ATOM 1265 N N . PHE A 1 157 ? 6.962 -1.459 -1.090 1.00 56.56 157 PHE A N 1
ATOM 1266 C CA . PHE A 1 157 ? 6.462 -0.431 -0.168 1.00 56.56 157 PHE A CA 1
ATOM 1267 C C . PHE A 1 157 ? 6.788 -0.725 1.297 1.00 56.56 157 PHE A C 1
ATOM 1269 O O . PHE A 1 157 ? 6.041 -1.417 1.971 1.00 56.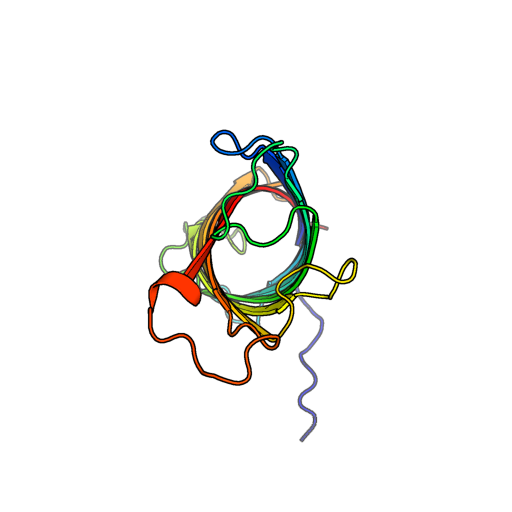56 157 PHE A O 1
ATOM 1276 N N . LYS A 1 158 ? 7.866 -0.154 1.834 1.00 60.69 158 LYS A N 1
ATOM 1277 C CA . LYS A 1 158 ? 7.974 0.125 3.280 1.00 60.69 158 LYS A CA 1
ATOM 1278 C C . LYS A 1 158 ? 7.427 1.537 3.468 1.00 60.69 158 LYS A C 1
ATOM 1280 O O . LYS A 1 158 ? 7.731 2.372 2.632 1.00 60.69 158 LYS A O 1
ATOM 1285 N N . GLY A 1 159 ? 6.604 1.840 4.470 1.00 64.50 159 GLY A N 1
ATOM 1286 C CA . GLY A 1 159 ? 6.219 3.238 4.656 1.00 64.50 159 GLY A CA 1
ATOM 1287 C C . GLY A 1 159 ? 5.271 3.594 5.784 1.00 64.50 159 GLY A C 1
ATOM 1288 O O . GLY A 1 159 ? 4.485 2.786 6.278 1.00 64.50 159 GLY A O 1
ATOM 1289 N N . PHE A 1 160 ? 5.357 4.870 6.155 1.00 67.00 160 PHE A N 1
ATOM 1290 C CA . PHE A 1 160 ? 4.425 5.541 7.045 1.00 67.00 160 PHE A CA 1
ATOM 1291 C C . PHE A 1 160 ? 3.304 6.167 6.215 1.00 67.00 160 PHE A C 1
ATOM 1293 O O . PHE A 1 160 ? 3.538 6.811 5.192 1.00 67.00 160 PHE A O 1
ATOM 1300 N N . ARG A 1 161 ? 2.069 5.968 6.658 1.00 77.56 161 ARG A N 1
ATOM 1301 C CA . ARG A 1 161 ? 0.864 6.507 6.031 1.00 77.56 161 ARG A CA 1
ATOM 1302 C C . ARG A 1 161 ? 0.092 7.299 7.076 1.00 77.56 161 ARG A C 1
ATOM 1304 O O . ARG A 1 161 ? -0.113 6.811 8.191 1.00 77.56 161 ARG A O 1
ATOM 1311 N N . ILE A 1 162 ? -0.354 8.494 6.714 1.00 77.44 162 ILE A N 1
ATOM 1312 C CA . ILE A 1 162 ? -1.151 9.369 7.577 1.00 77.44 162 ILE A CA 1
ATOM 1313 C C . ILE A 1 162 ? -2.508 9.543 6.915 1.00 77.44 162 ILE A C 1
ATOM 1315 O O . ILE A 1 162 ? -2.591 9.853 5.735 1.00 77.44 162 ILE A O 1
ATOM 1319 N N . GLY A 1 163 ? -3.590 9.347 7.654 1.00 72.88 163 GLY A N 1
ATOM 1320 C CA . GLY A 1 163 ? -4.935 9.454 7.115 1.00 72.88 163 GLY A CA 1
ATOM 1321 C C . GLY A 1 163 ? -5.909 10.184 8.005 1.00 72.88 163 GLY A C 1
ATOM 1322 O O . GLY A 1 163 ? -5.746 10.258 9.221 1.00 72.88 163 GLY A O 1
ATOM 1323 N N . TYR A 1 164 ? -6.952 10.695 7.3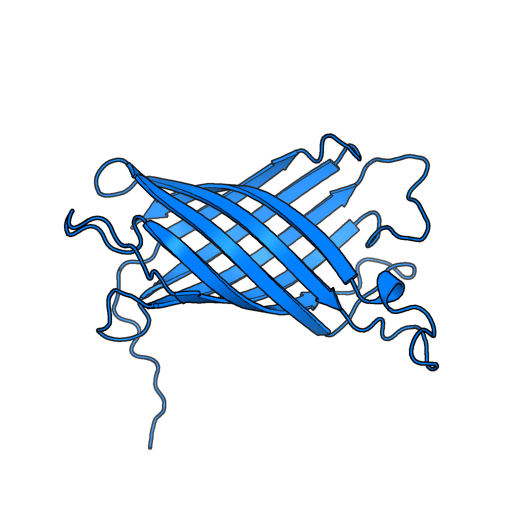71 1.00 72.31 164 TYR A N 1
ATOM 1324 C CA . TYR A 1 164 ? -8.062 11.377 8.003 1.00 72.31 164 TYR A CA 1
ATOM 1325 C C . TYR A 1 164 ? -9.366 10.637 7.688 1.00 72.31 164 TYR A C 1
ATOM 1327 O O . TYR A 1 164 ? -9.629 10.244 6.549 1.00 72.31 164 TYR A O 1
ATOM 1335 N N . ARG A 1 165 ? -10.165 10.408 8.726 1.00 70.00 165 ARG A N 1
ATOM 1336 C CA . ARG A 1 165 ? -11.483 9.782 8.677 1.00 70.00 165 ARG A CA 1
ATOM 1337 C C . ARG A 1 165 ? -12.545 10.874 8.694 1.00 70.00 165 ARG A C 1
ATOM 1339 O O . ARG A 1 165 ? -12.542 11.714 9.599 1.00 70.00 165 ARG A O 1
ATOM 1346 N N . PHE A 1 166 ? -13.427 10.809 7.704 1.00 60.91 166 PHE A N 1
ATOM 1347 C CA . PHE A 1 166 ? -14.593 11.676 7.556 1.00 60.91 166 PHE A CA 1
ATOM 1348 C C . PHE A 1 166 ? -15.824 11.018 8.174 1.00 60.91 166 PHE A C 1
ATOM 1350 O O . PHE A 1 166 ? -15.958 9.778 8.031 1.00 60.91 166 PHE A O 1
#

Radius of gyration: 16.87 Å; chains: 1; bounding box: 51×30×46 Å